Protein AF-A0A660VZQ3-F1 (afdb_monomer_lite)

Sequence (81 aa):
MSNSEDDFRQRLEAAMPIDDIVAWLLQQYPAASEPEIMGLLQRVYGRGYKISPAAREQRNYSVGGQDWSAFPQRVEATKPA

Structure (mmCIF, N/CA/C/O backbone):
data_AF-A0A660VZQ3-F1
#
_entry.id   AF-A0A660VZQ3-F1
#
loop_
_atom_site.group_PDB
_atom_site.id
_atom_site.type_symbol
_atom_site.label_atom_id
_atom_site.label_alt_id
_atom_site.label_comp_id
_atom_site.label_asym_id
_atom_site.label_entity_id
_atom_site.label_seq_id
_atom_site.pdbx_PDB_ins_code
_atom_site.Cartn_x
_atom_site.Cartn_y
_atom_site.Cartn_z
_atom_site.occupancy
_atom_site.B_iso_or_equiv
_atom_site.auth_seq_id
_atom_site.auth_comp_id
_atom_site.auth_asym_id
_atom_site.auth_atom_id
_atom_site.pdbx_PDB_model_num
ATOM 1 N N . MET A 1 1 ? 14.629 -11.592 17.591 1.00 42.69 1 MET A N 1
ATOM 2 C CA . MET A 1 1 ? 13.811 -10.388 17.341 1.00 42.69 1 MET A CA 1
ATOM 3 C C . MET A 1 1 ? 14.285 -9.753 16.039 1.00 42.69 1 MET A C 1
ATOM 5 O O . MET A 1 1 ? 15.309 -9.095 16.079 1.00 42.69 1 MET A O 1
ATOM 9 N N . SER A 1 2 ? 13.626 -10.035 14.905 1.00 48.25 2 SER A N 1
ATOM 10 C CA . SER A 1 2 ? 13.655 -9.226 13.661 1.00 48.25 2 SER A CA 1
ATOM 11 C C . SER A 1 2 ? 12.717 -9.822 12.585 1.00 48.25 2 SER A C 1
ATOM 13 O O . SER A 1 2 ? 13.077 -9.901 11.417 1.00 48.25 2 SER A O 1
ATOM 15 N N . ASN A 1 3 ? 11.516 -10.291 12.956 1.00 58.69 3 ASN A N 1
ATOM 16 C CA . ASN A 1 3 ? 10.619 -10.938 11.981 1.00 58.69 3 ASN A CA 1
ATOM 17 C C . ASN A 1 3 ? 9.793 -9.947 11.143 1.00 58.69 3 ASN A C 1
ATOM 19 O O . ASN A 1 3 ? 9.248 -10.355 10.129 1.00 58.69 3 ASN A O 1
ATOM 23 N N . SER A 1 4 ? 9.671 -8.672 11.533 1.00 75.62 4 SER A N 1
ATOM 24 C CA . SER A 1 4 ? 8.750 -7.735 10.864 1.00 75.62 4 SER A CA 1
ATOM 25 C C . SER A 1 4 ? 9.294 -7.152 9.557 1.00 75.62 4 SER A C 1
ATOM 27 O O . SER A 1 4 ? 8.537 -6.984 8.606 1.00 75.62 4 SER A O 1
ATOM 29 N N . GLU A 1 5 ? 10.593 -6.850 9.487 1.00 82.69 5 GLU A N 1
ATOM 30 C CA . GLU A 1 5 ? 11.206 -6.224 8.306 1.00 82.69 5 GLU A CA 1
ATOM 31 C C . GLU A 1 5 ? 11.340 -7.214 7.138 1.00 82.69 5 GLU A C 1
ATOM 33 O O . GLU A 1 5 ? 11.038 -6.875 5.991 1.00 82.69 5 GLU A O 1
ATOM 38 N N . ASP A 1 6 ? 11.763 -8.446 7.436 1.00 86.00 6 ASP A N 1
ATOM 39 C CA . ASP A 1 6 ? 11.904 -9.508 6.440 1.00 86.00 6 ASP A CA 1
ATOM 40 C C . ASP A 1 6 ? 10.541 -10.016 5.952 1.00 86.00 6 ASP A C 1
ATOM 42 O O . ASP A 1 6 ? 10.377 -10.209 4.748 1.00 86.00 6 ASP A O 1
ATOM 46 N N . ASP A 1 7 ? 9.551 -10.159 6.844 1.00 89.31 7 ASP A N 1
ATOM 47 C CA . ASP A 1 7 ? 8.177 -10.526 6.466 1.00 89.31 7 ASP A CA 1
ATOM 48 C C . ASP A 1 7 ? 7.533 -9.443 5.589 1.00 89.31 7 ASP A C 1
ATOM 50 O O . ASP A 1 7 ? 6.980 -9.757 4.535 1.00 89.31 7 ASP A O 1
ATOM 54 N N . PHE A 1 8 ? 7.683 -8.160 5.947 1.00 91.44 8 PHE A N 1
ATOM 55 C CA . PHE A 1 8 ? 7.208 -7.058 5.106 1.00 91.44 8 PHE A CA 1
ATOM 56 C C . PHE A 1 8 ? 7.837 -7.102 3.712 1.00 91.44 8 PHE A C 1
ATOM 58 O O . PHE A 1 8 ? 7.116 -7.031 2.718 1.00 91.44 8 PHE A O 1
ATOM 65 N N . ARG A 1 9 ? 9.168 -7.256 3.622 1.00 90.12 9 ARG A N 1
ATOM 66 C CA . ARG A 1 9 ? 9.857 -7.345 2.325 1.00 90.12 9 ARG A CA 1
ATOM 67 C C . ARG A 1 9 ? 9.333 -8.520 1.504 1.00 90.12 9 ARG A C 1
ATOM 69 O O . ARG A 1 9 ? 9.019 -8.331 0.336 1.00 90.12 9 ARG A O 1
ATOM 76 N N . GLN A 1 10 ? 9.230 -9.708 2.097 1.00 91.06 10 GLN A N 1
ATOM 77 C CA . GLN A 1 10 ? 8.772 -10.905 1.390 1.00 91.06 10 GLN A CA 1
ATOM 78 C C . GLN A 1 10 ? 7.344 -10.741 0.860 1.00 91.06 10 GLN A C 1
ATOM 80 O O . GLN A 1 10 ? 7.082 -11.066 -0.296 1.00 91.06 10 GLN A O 1
ATOM 85 N N . ARG A 1 11 ? 6.432 -10.188 1.670 1.00 93.19 11 ARG A N 1
ATOM 86 C CA . ARG A 1 11 ? 5.055 -9.890 1.245 1.00 93.19 11 ARG A CA 1
ATOM 87 C C . ARG A 1 11 ? 5.014 -8.856 0.132 1.00 93.19 11 ARG A C 1
ATOM 89 O O . ARG A 1 11 ? 4.270 -9.036 -0.828 1.00 93.19 11 ARG A O 1
ATOM 96 N N . LEU A 1 12 ? 5.805 -7.793 0.264 1.00 92.88 12 LEU A N 1
ATOM 97 C CA . LEU A 1 12 ? 5.906 -6.732 -0.731 1.00 92.88 12 LEU A CA 1
ATOM 98 C C . LEU A 1 12 ? 6.389 -7.296 -2.071 1.00 92.88 12 LEU A C 1
ATOM 100 O O . LEU A 1 12 ? 5.740 -7.083 -3.087 1.00 92.88 12 LEU A O 1
ATOM 104 N N . GLU A 1 13 ? 7.477 -8.070 -2.067 1.00 91.88 13 GLU A N 1
ATOM 105 C CA . GLU A 1 13 ? 8.053 -8.675 -3.272 1.00 91.88 13 GLU A CA 1
ATOM 106 C C . GLU A 1 13 ? 7.123 -9.700 -3.926 1.00 91.88 13 GLU A C 1
ATOM 108 O O . GLU A 1 13 ? 6.992 -9.701 -5.148 1.00 91.88 13 GLU A O 1
ATOM 113 N N . ALA A 1 14 ? 6.437 -10.526 -3.132 1.00 93.06 14 ALA A N 1
ATOM 114 C CA . ALA A 1 14 ? 5.475 -11.504 -3.636 1.00 93.06 14 ALA A CA 1
ATOM 115 C C . ALA A 1 14 ? 4.210 -10.862 -4.233 1.00 93.06 14 ALA A C 1
ATOM 117 O O . ALA A 1 14 ? 3.541 -11.483 -5.056 1.00 93.06 14 ALA A O 1
ATOM 118 N N . ALA A 1 15 ? 3.877 -9.638 -3.815 1.00 94.44 15 ALA A N 1
ATOM 119 C CA . ALA A 1 15 ? 2.711 -8.904 -4.291 1.00 94.44 15 ALA A CA 1
ATOM 120 C C . ALA A 1 15 ? 3.002 -7.993 -5.492 1.00 94.44 15 ALA A C 1
ATOM 122 O O . ALA A 1 15 ? 2.068 -7.401 -6.026 1.00 94.44 15 ALA A O 1
ATOM 123 N N . MET A 1 16 ? 4.262 -7.845 -5.919 1.00 92.38 16 MET A N 1
ATOM 124 C CA . MET A 1 16 ? 4.583 -7.007 -7.075 1.00 92.38 16 MET A CA 1
ATOM 125 C C . MET A 1 16 ? 4.116 -7.653 -8.397 1.00 92.38 16 MET A C 1
ATOM 127 O O . MET A 1 16 ? 4.345 -8.845 -8.603 1.00 92.38 16 MET A O 1
ATOM 131 N N . PRO A 1 17 ? 3.559 -6.871 -9.345 1.00 93.50 17 PRO A N 1
ATOM 132 C CA . PRO A 1 17 ? 3.272 -5.437 -9.252 1.00 93.50 17 PRO A CA 1
ATOM 133 C C . PRO A 1 17 ? 2.053 -5.136 -8.366 1.00 93.50 17 PRO A C 1
ATOM 135 O O . PRO A 1 17 ? 1.058 -5.853 -8.400 1.00 93.50 17 PRO A O 1
ATOM 138 N N . ILE A 1 18 ? 2.112 -4.027 -7.626 1.00 95.94 18 ILE A N 1
ATOM 139 C CA . ILE A 1 18 ? 1.003 -3.549 -6.790 1.00 95.94 18 ILE A CA 1
ATOM 140 C C . ILE A 1 18 ? 0.341 -2.376 -7.497 1.00 95.94 18 ILE A C 1
ATOM 142 O O . ILE A 1 18 ? 0.987 -1.354 -7.684 1.00 95.94 18 ILE A O 1
ATOM 146 N N . ASP A 1 19 ? -0.936 -2.484 -7.856 1.00 94.69 19 ASP A N 1
ATOM 147 C CA . ASP A 1 19 ? -1.652 -1.420 -8.579 1.00 94.69 19 ASP A CA 1
ATOM 148 C C . ASP A 1 19 ? -1.983 -0.191 -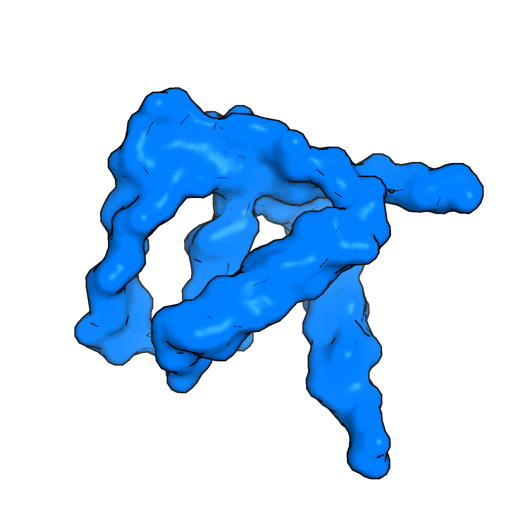7.725 1.00 94.69 19 ASP A C 1
ATOM 150 O O . ASP A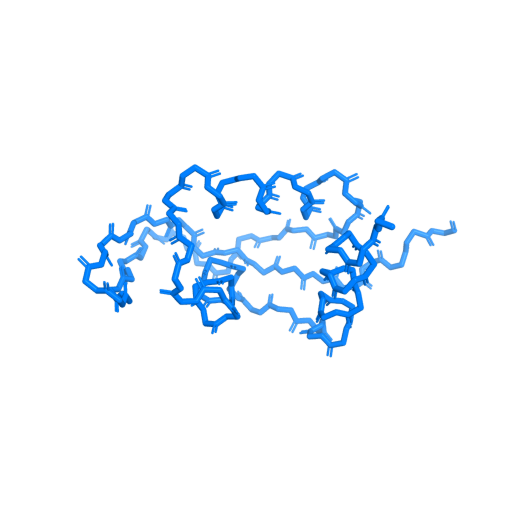 1 19 ? -2.008 0.926 -8.237 1.00 94.69 19 ASP A O 1
ATOM 154 N N . ASP A 1 20 ? -2.223 -0.393 -6.431 1.00 95.62 20 ASP A N 1
ATOM 155 C CA . ASP A 1 20 ? -2.571 0.656 -5.476 1.00 95.62 20 ASP A CA 1
ATOM 156 C C . ASP A 1 20 ? -1.974 0.316 -4.107 1.00 95.62 20 ASP A C 1
ATOM 158 O O . ASP A 1 20 ? -2.475 -0.546 -3.378 1.00 95.62 20 ASP A O 1
ATOM 162 N N . ILE A 1 21 ? -0.856 0.963 -3.775 1.00 95.56 21 ILE A N 1
ATOM 163 C CA . ILE A 1 21 ? -0.082 0.649 -2.573 1.00 95.56 21 ILE A CA 1
ATOM 164 C C . ILE A 1 21 ? -0.848 0.924 -1.281 1.00 95.56 21 ILE A C 1
ATOM 166 O O . ILE A 1 21 ? -0.667 0.201 -0.304 1.00 95.56 21 ILE A O 1
ATOM 170 N N . VAL A 1 22 ? -1.728 1.928 -1.272 1.00 94.56 22 VAL A N 1
ATOM 171 C CA . VAL A 1 22 ? -2.516 2.267 -0.083 1.00 94.56 22 VAL A CA 1
ATOM 172 C C . VAL A 1 22 ? -3.557 1.182 0.155 1.00 94.56 22 VAL A C 1
ATOM 174 O O . VAL A 1 22 ? -3.626 0.636 1.254 1.00 94.56 22 VAL A O 1
ATOM 177 N N . ALA A 1 23 ? -4.296 0.793 -0.888 1.00 94.88 23 ALA A N 1
ATOM 178 C CA . ALA A 1 23 ? -5.253 -0.306 -0.794 1.0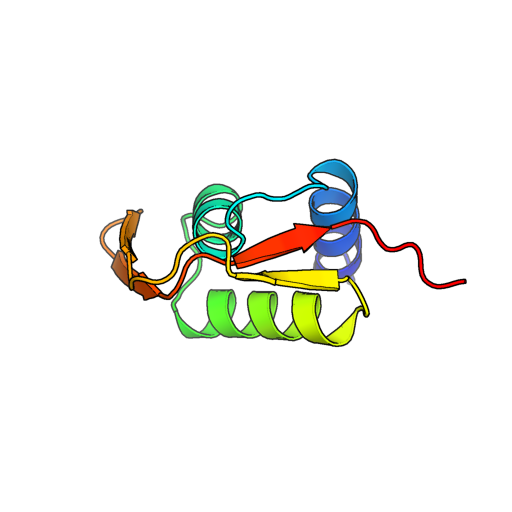0 94.88 23 ALA A CA 1
ATOM 179 C C . ALA A 1 23 ? -4.582 -1.621 -0.358 1.00 94.88 23 ALA A C 1
ATOM 181 O O . ALA A 1 23 ? -5.097 -2.318 0.518 1.00 94.88 23 ALA A O 1
ATOM 182 N N . TRP A 1 24 ? -3.415 -1.941 -0.928 1.00 95.81 24 TRP A N 1
ATOM 183 C CA . TRP A 1 24 ? -2.663 -3.142 -0.565 1.00 95.81 24 TRP A CA 1
ATOM 184 C C . TRP A 1 24 ? -2.215 -3.127 0.902 1.00 95.81 24 TRP A C 1
ATOM 186 O O . TRP A 1 24 ? -2.423 -4.115 1.607 1.00 95.81 24 TRP A O 1
ATOM 196 N N . LEU A 1 25 ? -1.656 -2.013 1.391 1.00 94.56 25 LEU A N 1
ATOM 197 C CA . LEU A 1 25 ? -1.219 -1.891 2.786 1.00 94.56 25 LEU A CA 1
ATOM 198 C C . LEU A 1 25 ? -2.384 -2.055 3.766 1.00 94.56 25 LEU A C 1
ATOM 200 O O . LEU A 1 25 ? -2.260 -2.809 4.729 1.00 94.56 25 LEU A O 1
ATOM 204 N N . LEU A 1 26 ? -3.526 -1.419 3.497 1.00 93.50 26 LEU A N 1
ATOM 205 C CA . LEU A 1 26 ? -4.718 -1.551 4.339 1.00 93.50 26 LEU A CA 1
ATOM 206 C C . LEU A 1 26 ? -5.263 -2.987 4.353 1.00 93.50 26 LEU A C 1
ATOM 208 O O . LEU A 1 26 ? -5.748 -3.451 5.382 1.00 93.50 26 LEU A O 1
ATOM 212 N N . GLN A 1 27 ? -5.154 -3.719 3.238 1.00 92.88 27 GLN A N 1
ATOM 213 C CA . GLN A 1 27 ? -5.561 -5.124 3.169 1.00 92.88 27 GLN A CA 1
ATOM 214 C C . GLN A 1 27 ? -4.608 -6.051 3.936 1.00 92.88 27 GLN A C 1
ATOM 216 O O . GLN A 1 27 ? -5.064 -6.982 4.599 1.00 92.88 27 GLN A O 1
ATOM 221 N N . GLN A 1 28 ? -3.294 -5.834 3.829 1.00 93.06 28 GLN A N 1
ATOM 222 C CA . GLN A 1 28 ? -2.297 -6.668 4.510 1.00 93.06 28 GLN A CA 1
ATOM 223 C C . GLN A 1 28 ? -2.226 -6.384 6.015 1.00 93.06 28 GLN A C 1
ATOM 225 O O . GLN A 1 28 ? -1.924 -7.286 6.796 1.00 93.06 28 GLN A O 1
ATOM 230 N N . TYR A 1 29 ? -2.527 -5.149 6.419 1.00 91.75 29 TYR A N 1
ATOM 231 C CA . TYR A 1 29 ? -2.411 -4.674 7.794 1.00 91.75 29 TYR A CA 1
ATOM 232 C C . TYR A 1 29 ? -3.720 -4.012 8.271 1.00 91.75 29 TYR A C 1
ATOM 234 O O . TYR A 1 29 ? -3.718 -2.834 8.622 1.00 91.75 29 TYR A O 1
ATOM 242 N N . PRO A 1 30 ? -4.847 -4.749 8.346 1.00 89.75 30 PRO A N 1
ATOM 243 C CA . PRO A 1 30 ? -6.169 -4.176 8.639 1.00 89.75 30 PRO A CA 1
ATOM 244 C C . PRO A 1 30 ? -6.322 -3.616 10.062 1.00 89.75 30 PRO A C 1
ATOM 246 O O . PRO A 1 30 ? -7.299 -2.931 10.346 1.00 89.75 30 PRO A O 1
ATOM 249 N N . ALA A 1 31 ? -5.387 -3.932 10.963 1.00 89.94 31 ALA A N 1
ATOM 250 C CA . ALA A 1 31 ? -5.345 -3.420 12.332 1.00 89.94 31 ALA A CA 1
ATOM 251 C C . ALA A 1 31 ? -4.312 -2.293 12.528 1.00 89.94 31 ALA A C 1
ATOM 253 O O . ALA A 1 31 ? -4.171 -1.803 13.646 1.00 89.94 31 ALA A O 1
ATOM 254 N N . ALA A 1 32 ? -3.568 -1.914 11.482 1.00 89.44 32 ALA A N 1
ATOM 255 C CA . ALA A 1 32 ? -2.568 -0.860 11.585 1.00 89.44 32 ALA A CA 1
ATOM 256 C C . ALA A 1 32 ? -3.232 0.516 11.710 1.00 89.44 32 ALA A C 1
ATOM 258 O O . ALA A 1 32 ? -4.223 0.829 11.055 1.00 89.44 32 ALA A O 1
ATOM 259 N N . SER A 1 33 ? -2.659 1.344 12.568 1.00 90.50 33 SER A N 1
ATOM 260 C CA . SER A 1 33 ? -2.987 2.754 12.721 1.00 90.50 33 SER A CA 1
ATOM 261 C C . SER A 1 33 ? -2.434 3.595 11.572 1.00 90.50 33 SER A C 1
ATOM 263 O O . SER A 1 33 ? -1.559 3.168 10.811 1.00 90.50 33 SER A O 1
ATOM 265 N N . GLU A 1 34 ? -2.902 4.840 11.478 1.00 89.44 34 GLU A N 1
ATOM 266 C CA . GLU A 1 34 ? -2.430 5.752 10.442 1.00 89.44 34 GLU A CA 1
ATOM 267 C C . GLU A 1 34 ? -0.903 5.971 10.436 1.00 89.44 34 GLU A C 1
ATOM 269 O O . GLU A 1 34 ? -0.279 5.807 9.379 1.00 89.44 34 GLU A O 1
ATOM 274 N N . PRO A 1 35 ? -0.254 6.237 11.588 1.00 91.94 35 PRO A N 1
ATOM 275 C CA . PRO A 1 35 ? 1.201 6.350 11.650 1.00 91.94 35 PRO A CA 1
ATOM 276 C C . PRO A 1 35 ? 1.938 5.079 11.206 1.00 91.94 35 PRO A C 1
ATOM 278 O O . PRO A 1 35 ? 3.008 5.169 10.603 1.00 91.94 35 PRO A O 1
ATOM 281 N N . GLU A 1 36 ? 1.381 3.893 11.474 1.00 92.50 36 GLU A N 1
ATOM 282 C CA . GLU A 1 36 ? 1.992 2.619 11.080 1.00 92.50 36 GLU A CA 1
ATOM 283 C C . GLU A 1 36 ? 1.951 2.422 9.563 1.00 92.50 36 GLU A C 1
ATOM 285 O O . GLU A 1 36 ? 2.980 2.115 8.961 1.00 92.50 36 GLU A O 1
ATOM 290 N N . ILE A 1 37 ? 0.803 2.671 8.926 1.00 92.81 37 ILE A N 1
ATOM 291 C CA . ILE A 1 37 ? 0.674 2.625 7.462 1.00 92.81 37 ILE A CA 1
ATOM 292 C C . ILE A 1 37 ? 1.597 3.659 6.801 1.00 92.81 37 ILE A C 1
ATOM 294 O O . ILE A 1 37 ? 2.270 3.336 5.821 1.00 92.81 37 ILE A O 1
ATOM 298 N N . MET A 1 38 ? 1.705 4.874 7.354 1.00 92.25 38 MET A N 1
ATOM 299 C CA . MET A 1 38 ? 2.655 5.885 6.867 1.00 92.25 38 MET A CA 1
ATOM 300 C C . MET A 1 38 ? 4.109 5.417 6.978 1.00 92.25 38 MET A C 1
ATOM 302 O O . MET A 1 38 ? 4.892 5.592 6.042 1.00 92.25 38 MET A O 1
ATOM 306 N N . GLY A 1 39 ? 4.470 4.761 8.083 1.00 94.12 39 GLY A N 1
ATOM 307 C CA . GLY A 1 39 ? 5.780 4.136 8.244 1.00 94.12 39 GLY A CA 1
ATOM 308 C C . GLY A 1 39 ? 6.041 3.038 7.208 1.00 94.12 39 GLY A C 1
ATOM 309 O O . GLY A 1 39 ? 7.134 2.969 6.649 1.00 94.12 39 GLY A O 1
ATOM 310 N N . LEU A 1 40 ? 5.046 2.202 6.900 1.00 93.88 40 LEU A N 1
ATOM 311 C CA . LEU A 1 40 ? 5.158 1.168 5.866 1.00 93.88 40 LEU A CA 1
ATOM 312 C C . LEU A 1 40 ? 5.304 1.775 4.464 1.00 93.88 40 LEU A C 1
ATOM 314 O O . LEU A 1 40 ? 6.165 1.332 3.705 1.00 93.88 40 LEU A O 1
ATOM 318 N N . LEU A 1 41 ? 4.545 2.827 4.140 1.00 93.38 41 LEU A N 1
ATOM 319 C CA . LEU A 1 41 ? 4.699 3.575 2.887 1.00 93.38 41 LEU A CA 1
ATOM 320 C C . LEU A 1 41 ? 6.124 4.110 2.734 1.00 93.38 41 LEU A C 1
ATOM 322 O O . LEU A 1 41 ? 6.759 3.869 1.708 1.00 93.38 41 LEU A O 1
ATOM 326 N N . GLN A 1 42 ? 6.662 4.775 3.762 1.00 93.12 42 GLN A N 1
ATOM 327 C CA . GLN A 1 42 ? 8.040 5.283 3.751 1.00 93.12 42 GLN A CA 1
ATOM 328 C C . GLN A 1 42 ? 9.065 4.174 3.471 1.00 93.12 42 GLN A C 1
ATOM 330 O O . GLN A 1 42 ? 10.028 4.400 2.737 1.00 93.12 42 GLN A O 1
ATOM 335 N N . ARG A 1 43 ? 8.843 2.956 3.985 1.00 92.75 43 ARG A N 1
ATOM 336 C CA . ARG A 1 43 ? 9.703 1.801 3.680 1.00 92.75 43 ARG A CA 1
ATOM 337 C C . ARG A 1 43 ? 9.623 1.385 2.215 1.00 92.75 43 ARG A C 1
ATOM 339 O O . ARG A 1 43 ? 10.657 1.039 1.656 1.00 92.75 43 ARG A O 1
ATOM 346 N N . VAL A 1 44 ? 8.445 1.417 1.583 1.00 92.31 44 VAL A N 1
ATOM 347 C CA . VAL A 1 44 ? 8.318 1.152 0.135 1.00 92.31 44 VAL A CA 1
ATOM 348 C C . VAL A 1 44 ? 9.140 2.173 -0.656 1.00 92.31 44 VAL A C 1
ATOM 350 O O . VAL A 1 44 ? 9.949 1.784 -1.498 1.00 92.31 44 VAL A O 1
ATOM 353 N N . TYR A 1 45 ? 9.003 3.464 -0.332 1.00 90.44 45 TYR A N 1
ATOM 354 C CA . TYR A 1 45 ? 9.759 4.545 -0.976 1.00 90.44 45 TYR A CA 1
ATOM 355 C C . TYR A 1 45 ? 11.275 4.411 -0.797 1.00 90.44 45 TYR A C 1
ATOM 357 O O . TYR A 1 45 ? 12.031 4.639 -1.739 1.00 90.44 45 TYR A O 1
ATOM 365 N N . GLY A 1 46 ? 11.731 4.003 0.389 1.00 88.88 46 GLY A N 1
ATOM 366 C CA . GLY A 1 46 ? 13.154 3.831 0.690 1.00 88.88 46 GLY A CA 1
ATOM 367 C C . GLY A 1 46 ? 13.817 2.626 0.013 1.00 88.88 46 GLY A C 1
ATOM 368 O O . GLY A 1 46 ? 15.040 2.519 0.037 1.00 88.88 46 GLY A O 1
ATOM 369 N N . ARG A 1 47 ? 13.042 1.711 -0.588 1.00 85.81 47 ARG A N 1
ATOM 370 C CA . ARG A 1 47 ? 13.549 0.446 -1.154 1.00 85.81 47 ARG A CA 1
ATOM 371 C C . ARG A 1 47 ? 13.903 0.505 -2.642 1.00 85.81 47 ARG A C 1
ATOM 373 O O . ARG A 1 47 ? 14.390 -0.484 -3.178 1.00 85.81 47 ARG A O 1
ATOM 380 N N . GLY A 1 48 ? 13.704 1.646 -3.302 1.00 84.38 48 GLY A N 1
ATOM 381 C CA . GLY A 1 48 ? 14.137 1.852 -4.691 1.00 84.38 48 GLY A CA 1
ATOM 382 C C . GLY A 1 48 ? 13.244 1.206 -5.757 1.00 84.38 48 GLY A C 1
ATOM 383 O O . GLY A 1 48 ? 13.658 1.097 -6.910 1.00 84.38 48 GLY A O 1
ATOM 384 N N . TYR A 1 49 ? 12.022 0.795 -5.404 1.00 87.62 49 TYR A N 1
ATOM 385 C CA . TYR A 1 49 ? 11.020 0.384 -6.389 1.00 87.62 49 TYR A CA 1
ATOM 386 C C . TYR A 1 49 ? 10.543 1.581 -7.218 1.00 87.62 49 TYR A C 1
ATOM 388 O O . TYR A 1 49 ? 10.492 2.716 -6.737 1.00 87.62 49 TYR A O 1
ATOM 396 N N . LYS A 1 50 ? 10.123 1.328 -8.458 1.00 91.25 50 LYS A N 1
ATOM 397 C CA . LYS A 1 50 ? 9.471 2.340 -9.283 1.00 91.25 50 LYS A CA 1
ATOM 398 C C . LYS A 1 50 ? 8.039 2.524 -8.807 1.00 91.25 50 LYS A C 1
ATOM 400 O O . LYS A 1 50 ? 7.246 1.586 -8.812 1.00 91.25 50 LYS A O 1
ATOM 405 N N . ILE A 1 51 ? 7.714 3.758 -8.445 1.00 92.94 51 ILE A N 1
ATOM 406 C CA . ILE A 1 51 ? 6.385 4.153 -7.986 1.00 92.94 51 ILE A CA 1
ATOM 407 C C . ILE A 1 51 ? 5.821 5.151 -8.991 1.00 92.94 51 ILE A C 1
ATOM 409 O O . ILE A 1 51 ? 6.485 6.125 -9.346 1.00 92.94 51 ILE A O 1
ATOM 413 N N . SER A 1 52 ? 4.611 4.898 -9.482 1.00 93.81 52 SER A N 1
ATOM 414 C CA . SER A 1 52 ? 3.952 5.743 -10.481 1.00 93.81 52 SER A CA 1
ATOM 415 C C . SER A 1 52 ? 2.503 6.034 -10.090 1.00 93.81 52 SER A C 1
ATOM 417 O O . SER A 1 52 ? 1.882 5.213 -9.416 1.00 93.81 52 SER A O 1
ATOM 419 N N . PRO A 1 53 ? 1.936 7.190 -10.475 1.00 92.19 53 PRO A N 1
ATOM 420 C CA . PRO A 1 53 ? 0.521 7.461 -10.238 1.00 92.19 53 PRO A CA 1
ATOM 421 C C . PRO A 1 53 ? -0.356 6.415 -10.938 1.00 92.19 53 PRO A C 1
ATOM 423 O O . PRO A 1 53 ? -0.236 6.227 -12.149 1.00 92.19 53 PRO A O 1
ATOM 426 N N . ALA A 1 54 ? -1.245 5.758 -10.191 1.00 91.38 54 ALA A N 1
ATOM 427 C CA . ALA A 1 54 ? -2.243 4.841 -10.748 1.00 91.38 54 ALA A CA 1
ATOM 428 C C . ALA A 1 54 ? -3.550 5.569 -11.104 1.00 91.38 54 ALA A C 1
ATOM 430 O O . ALA A 1 54 ? -4.246 5.183 -12.042 1.00 91.38 54 ALA A O 1
ATOM 431 N N . ALA A 1 55 ? -3.853 6.665 -10.404 1.00 87.19 55 ALA A N 1
ATOM 432 C CA . ALA A 1 55 ? -4.937 7.581 -10.737 1.00 87.19 55 ALA A CA 1
ATOM 433 C C . ALA A 1 55 ? -4.487 9.040 -10.576 1.00 87.19 55 ALA A C 1
ATOM 435 O O . ALA A 1 55 ? -3.499 9.335 -9.904 1.00 87.19 55 ALA A O 1
ATOM 436 N N . ARG A 1 56 ? -5.222 9.960 -11.210 1.00 85.75 56 ARG A N 1
ATOM 437 C CA . ARG A 1 56 ? -4.988 11.415 -11.109 1.00 85.75 56 ARG A CA 1
ATOM 438 C C . ARG A 1 56 ? -5.805 12.086 -10.003 1.00 85.75 56 ARG A C 1
ATOM 440 O O . ARG A 1 56 ? -5.643 13.278 -9.773 1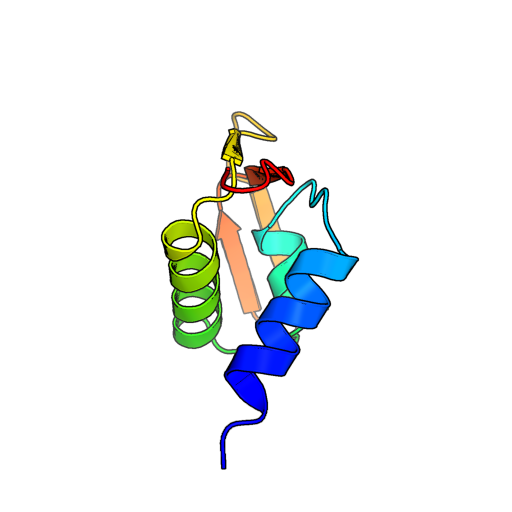.00 85.75 56 ARG A O 1
ATOM 447 N N . GLU A 1 57 ? -6.668 11.329 -9.339 1.00 92.62 57 GLU A N 1
ATOM 448 C CA . GLU A 1 57 ? -7.603 11.821 -8.333 1.00 92.62 57 GLU A CA 1
ATOM 449 C C . GLU A 1 57 ? -7.364 11.116 -7.002 1.00 92.62 57 GLU A C 1
ATOM 451 O O . GLU A 1 57 ? -6.886 9.978 -6.956 1.00 92.62 57 GLU A O 1
ATOM 456 N N . GLN A 1 58 ? -7.684 11.815 -5.918 1.00 93.12 58 GLN A N 1
ATOM 457 C CA . GLN A 1 58 ? -7.627 11.255 -4.579 1.00 93.12 58 GLN A CA 1
ATOM 458 C C . GLN A 1 58 ? -8.774 10.256 -4.410 1.00 93.12 58 GLN A C 1
ATOM 460 O O . GLN A 1 58 ? -9.911 10.521 -4.803 1.00 93.12 58 GLN A O 1
ATOM 465 N N . ARG A 1 59 ? -8.475 9.100 -3.823 1.00 94.31 59 ARG A N 1
ATOM 466 C CA . ARG A 1 59 ? -9.445 8.046 -3.544 1.00 94.31 59 ARG A CA 1
ATOM 467 C C . ARG A 1 59 ? -9.608 7.884 -2.043 1.00 94.31 59 ARG A C 1
ATOM 469 O O . ARG A 1 59 ? -8.628 7.966 -1.305 1.00 94.31 59 ARG A O 1
ATOM 476 N N . ASN A 1 60 ? -10.841 7.610 -1.624 1.00 94.44 60 ASN A N 1
ATOM 477 C CA . ASN A 1 60 ? -11.154 7.278 -0.242 1.00 94.44 60 ASN A CA 1
ATOM 478 C C . ASN A 1 60 ? -11.157 5.756 -0.033 1.00 94.44 60 ASN A C 1
ATOM 480 O O . ASN A 1 60 ? -11.676 5.018 -0.877 1.00 94.44 60 ASN A O 1
ATOM 484 N N . TYR A 1 61 ? -10.612 5.299 1.091 1.00 91.62 61 TYR A N 1
ATOM 485 C CA . TYR A 1 61 ? -10.599 3.900 1.517 1.00 91.62 61 TYR A CA 1
ATOM 486 C C . TYR A 1 61 ? -11.161 3.813 2.932 1.00 91.62 61 TYR A C 1
ATOM 488 O O . TYR A 1 61 ? -10.741 4.571 3.799 1.00 91.62 61 TYR A O 1
ATOM 496 N N . SER A 1 62 ? -12.070 2.873 3.171 1.00 87.75 62 SER A N 1
ATOM 497 C CA . SER A 1 62 ? -12.643 2.633 4.497 1.00 87.75 62 SER A CA 1
ATOM 498 C C . SER A 1 62 ? -12.381 1.184 4.886 1.00 87.75 62 SER A C 1
ATOM 500 O O . SER A 1 62 ? -12.958 0.267 4.299 1.00 87.75 62 SER A O 1
ATOM 502 N N . VAL A 1 63 ? -11.477 0.962 5.842 1.00 83.88 63 VAL A N 1
ATOM 503 C CA . VAL A 1 63 ? -11.074 -0.376 6.312 1.00 83.88 63 VAL A CA 1
ATOM 504 C C . VAL A 1 63 ? -10.948 -0.344 7.829 1.00 83.88 63 VAL A C 1
ATOM 506 O O . VAL A 1 63 ? -10.381 0.587 8.388 1.00 83.88 63 VAL A O 1
ATOM 509 N N . GLY A 1 64 ? -11.511 -1.342 8.518 1.00 77.44 64 GLY A N 1
ATOM 510 C CA . GLY A 1 64 ? -11.363 -1.462 9.976 1.00 77.44 64 GLY A CA 1
ATOM 511 C C . GLY A 1 64 ? -11.939 -0.289 10.784 1.00 77.44 64 GLY A C 1
ATOM 512 O O . GLY A 1 64 ? -11.514 -0.066 11.911 1.00 77.44 64 GLY A O 1
ATOM 513 N N . GLY A 1 65 ? -12.883 0.472 10.219 1.00 81.06 65 GLY A N 1
ATOM 514 C CA . GLY A 1 65 ? -13.447 1.671 10.853 1.00 81.06 65 GLY A CA 1
ATOM 515 C C . GLY A 1 65 ? -12.572 2.924 10.744 1.00 81.06 65 GLY A C 1
ATOM 516 O O . GLY A 1 65 ? -12.885 3.924 11.384 1.00 81.06 65 GLY A O 1
ATOM 517 N N . GLN A 1 66 ? -11.498 2.882 9.952 1.00 82.19 66 GLN A N 1
ATOM 518 C CA . GLN A 1 66 ? -10.685 4.047 9.612 1.00 82.19 66 GLN A CA 1
ATOM 519 C C . GLN A 1 66 ? -10.962 4.489 8.179 1.00 82.19 66 GLN A C 1
ATOM 521 O O . GLN A 1 66 ? -11.000 3.657 7.267 1.00 82.19 66 GLN A O 1
ATOM 526 N N . ASP A 1 67 ? -11.092 5.801 7.999 1.00 88.69 67 ASP A N 1
ATOM 527 C CA . ASP A 1 67 ? -11.229 6.435 6.695 1.00 88.69 67 ASP A CA 1
ATOM 528 C C . ASP A 1 67 ? -9.903 7.055 6.265 1.00 88.69 67 ASP A C 1
ATOM 530 O O . ASP A 1 67 ? -9.258 7.800 7.000 1.00 88.69 67 ASP A O 1
ATOM 534 N N . TRP A 1 68 ? -9.516 6.746 5.038 1.00 88.88 68 TRP A N 1
ATOM 535 C CA . TRP A 1 68 ? -8.257 7.119 4.423 1.00 88.88 68 TRP A CA 1
ATOM 536 C C . TRP A 1 68 ? -8.528 7.863 3.134 1.00 88.88 68 TRP A C 1
ATOM 538 O O . TRP A 1 68 ? -9.429 7.486 2.392 1.00 88.88 68 TRP A O 1
ATOM 548 N N . SER A 1 69 ? -7.712 8.863 2.817 1.00 91.00 69 SER A N 1
ATOM 549 C CA . SER A 1 69 ? -7.795 9.552 1.533 1.00 91.00 69 SER A CA 1
ATOM 550 C C . SER A 1 69 ? -6.405 9.756 0.952 1.00 91.00 69 SER A C 1
ATOM 552 O O . SER A 1 69 ? -5.587 10.480 1.515 1.00 91.00 69 SER A O 1
ATOM 554 N N . ALA A 1 70 ? -6.116 9.124 -0.182 1.00 91.88 70 ALA A N 1
ATOM 555 C CA . ALA A 1 70 ? -4.793 9.174 -0.798 1.00 91.88 70 ALA A CA 1
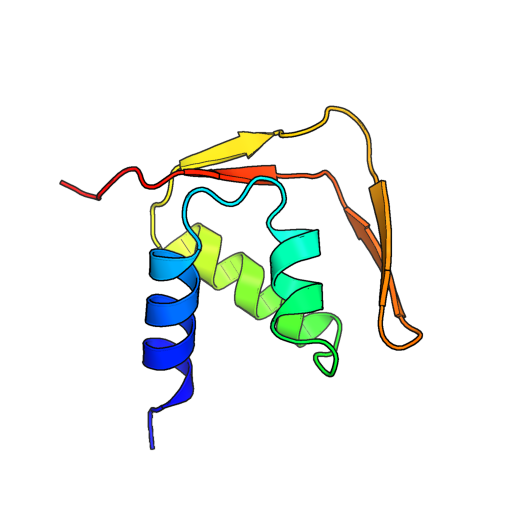ATOM 556 C C . ALA A 1 70 ? -4.876 9.072 -2.320 1.00 91.88 70 ALA A C 1
ATOM 558 O O . ALA A 1 70 ? -5.833 8.527 -2.868 1.00 91.88 70 ALA A O 1
ATOM 559 N N . PHE A 1 71 ? -3.855 9.578 -3.009 1.00 92.44 71 PHE A N 1
ATOM 560 C CA . PHE A 1 71 ? -3.700 9.353 -4.443 1.00 92.44 71 PHE A CA 1
ATOM 561 C C . PHE A 1 71 ? -3.229 7.911 -4.676 1.00 92.44 71 PHE A C 1
ATOM 563 O O . PHE A 1 71 ? -2.173 7.547 -4.157 1.00 92.44 71 PHE A O 1
ATOM 570 N N . PRO A 1 72 ? -3.972 7.086 -5.435 1.00 94.50 72 PRO A N 1
ATOM 571 C CA . PRO A 1 72 ? -3.544 5.735 -5.776 1.00 94.50 72 PRO A CA 1
ATOM 572 C C . PRO A 1 72 ? -2.190 5.736 -6.491 1.00 94.50 72 PRO A C 1
ATOM 574 O O . PRO A 1 72 ? -1.982 6.466 -7.469 1.00 94.50 72 PRO A O 1
ATOM 577 N N . GLN A 1 73 ? -1.277 4.883 -6.033 1.00 95.62 73 GLN A N 1
ATOM 578 C CA . GLN A 1 73 ? 0.063 4.743 -6.601 1.00 95.62 73 GLN A CA 1
ATOM 579 C C . GLN A 1 73 ? 0.390 3.276 -6.849 1.00 95.62 73 GLN A C 1
ATOM 581 O O . GLN A 1 73 ? 0.259 2.444 -5.952 1.00 95.62 73 GLN A O 1
ATOM 586 N N . ARG A 1 74 ? 0.870 2.988 -8.058 1.00 95.44 74 ARG A N 1
ATOM 587 C CA . ARG A 1 74 ? 1.352 1.673 -8.464 1.00 95.44 74 ARG A CA 1
ATOM 588 C C . ARG A 1 74 ? 2.821 1.513 -8.093 1.00 95.44 74 ARG A C 1
ATOM 590 O O . ARG A 1 74 ? 3.611 2.428 -8.326 1.00 95.44 74 ARG A O 1
ATOM 597 N N . VAL A 1 75 ? 3.189 0.335 -7.601 1.00 95.19 75 VAL A N 1
ATOM 598 C CA . VAL A 1 75 ? 4.569 -0.097 -7.351 1.00 95.19 75 VAL A CA 1
ATOM 599 C C . VAL A 1 75 ? 4.936 -1.189 -8.345 1.00 95.19 75 VAL A C 1
ATOM 601 O O . VAL A 1 75 ? 4.261 -2.214 -8.447 1.00 95.19 75 VAL A O 1
ATOM 604 N N . GLU A 1 76 ? 6.023 -0.978 -9.074 1.00 92.12 76 GLU A N 1
ATOM 605 C CA . GLU A 1 76 ? 6.561 -1.929 -10.038 1.00 92.12 76 GLU A CA 1
ATOM 606 C C . GLU A 1 76 ? 7.876 -2.519 -9.527 1.00 92.12 76 GLU A C 1
ATOM 608 O O . GLU A 1 76 ? 8.698 -1.830 -8.915 1.00 92.12 76 GLU A O 1
ATOM 613 N N . ALA A 1 77 ? 8.108 -3.792 -9.852 1.00 78.25 77 ALA A N 1
ATOM 614 C CA . ALA A 1 77 ? 9.387 -4.451 -9.638 1.00 78.25 77 ALA A CA 1
ATOM 615 C C . ALA A 1 77 ? 10.428 -3.921 -10.635 1.00 78.25 77 ALA A C 1
ATOM 617 O O . ALA A 1 77 ? 10.842 -4.617 -11.559 1.00 78.25 77 ALA A O 1
ATOM 618 N N . THR A 1 78 ? 10.890 -2.685 -10.471 1.00 66.25 78 THR A N 1
ATOM 619 C CA . THR A 1 78 ? 12.210 -2.341 -10.996 1.00 66.25 78 THR A CA 1
ATOM 620 C C . THR A 1 78 ? 13.208 -2.958 -10.042 1.00 66.25 78 THR A C 1
ATOM 622 O O . THR 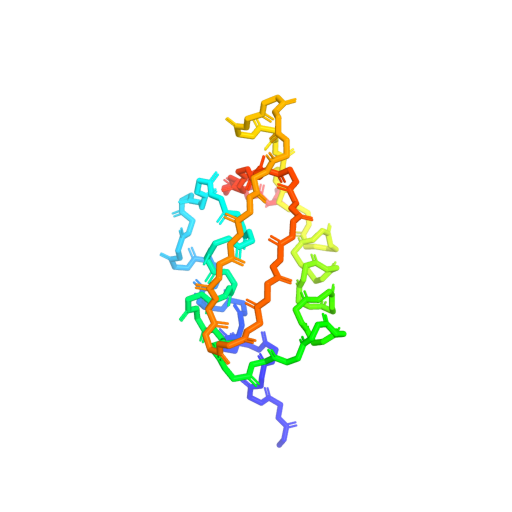A 1 78 ? 13.475 -2.412 -8.974 1.00 66.25 78 THR A O 1
ATOM 625 N N . LYS A 1 79 ? 13.700 -4.147 -10.394 1.00 53.03 79 LYS A N 1
ATOM 626 C CA . LYS A 1 79 ? 14.828 -4.755 -9.697 1.00 53.03 79 LYS A CA 1
ATOM 627 C C . LYS A 1 79 ? 15.926 -3.679 -9.612 1.00 53.03 79 LYS A C 1
ATOM 629 O O . LYS A 1 79 ? 16.289 -3.160 -10.672 1.00 53.03 79 LYS A O 1
ATOM 634 N N . PRO A 1 80 ? 16.421 -3.291 -8.424 1.00 51.94 80 PRO A N 1
ATOM 635 C CA . PRO A 1 80 ? 17.695 -2.594 -8.388 1.00 51.94 80 PRO A CA 1
ATOM 636 C C . PRO A 1 80 ? 18.711 -3.496 -9.101 1.00 51.94 80 PRO A C 1
ATOM 638 O O . PRO A 1 80 ? 18.665 -4.722 -8.944 1.00 51.94 80 PRO A O 1
ATOM 641 N N . ALA A 1 81 ? 19.511 -2.887 -9.976 1.00 50.78 81 ALA A N 1
ATOM 642 C CA . ALA A 1 81 ? 20.602 -3.565 -10.667 1.00 50.78 81 ALA A CA 1
ATOM 643 C C . ALA A 1 81 ? 21.564 -4.219 -9.665 1.00 50.78 81 ALA A C 1
ATOM 645 O O . ALA A 1 81 ? 21.751 -3.639 -8.570 1.00 50.78 81 ALA A O 1
#

Foldseek 3Di:
DPPPVVVLVVVVVVCPFDLFLLVVLCVVCLPDDPVRSVVSVVVLVVPPWDKAFSDPAWDWDAGNNDIDIGGGITTHPPPDD

Radius of gyration: 12.61 Å; chains: 1; bounding box: 34×23×28 Å

Secondary structure (DSSP, 8-state):
--HHHHHHHHHHHHTPSBS-HHHHHHHH-TT--HHHHHHHHHHHHHTT-EEEES-SS-EEEEETTEEEEE--EEEE-----

pLDDT: mean 87.58, std 11.59, range [42.69, 95.94]